Protein AF-A0A7V9H2J2-F1 (afdb_monomer_lite)

Radius of gyration: 12.08 Å; chains: 1;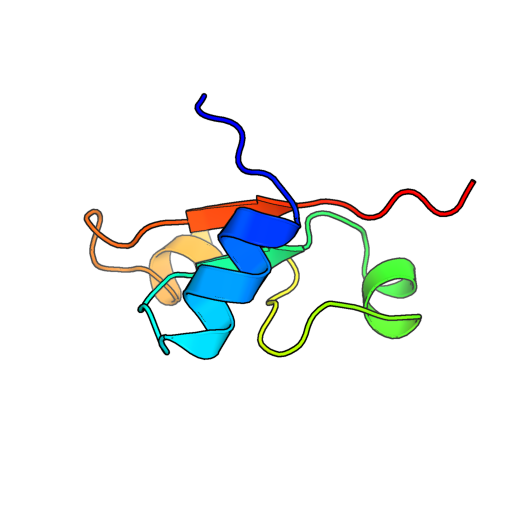 bounding box: 34×25×28 Å

Sequence (66 aa):
MKTVTHEEIQQKMDRGDNFLLLEVLGEASYDRGHLPGAVRYEGRDQVSGLAPDRSTEIVAYCSNFN

Foldseek 3Di:
DDDDDPVRVVVCVVVVPFAAEEEADDPVQVVVHDDPRHDYDDDDVVVCVVCVDPVHHYHYDYDDPD

pLDDT: mean 93.57, std 6.56, range [57.19, 97.88]

Structure (mmCIF, N/CA/C/O backbone):
data_AF-A0A7V9H2J2-F1
#
_entry.id   AF-A0A7V9H2J2-F1
#
loop_
_atom_site.group_PDB
_atom_site.id
_atom_site.type_symbol
_atom_site.label_atom_id
_atom_site.label_alt_id
_atom_site.label_comp_id
_atom_site.label_asym_id
_atom_site.label_entity_id
_atom_site.label_seq_id
_atom_site.pdbx_PDB_ins_code
_atom_site.Cartn_x
_atom_site.Cartn_y
_atom_site.Cartn_z
_atom_site.occupancy
_atom_site.B_iso_or_equiv
_atom_site.auth_seq_id
_atom_site.auth_comp_id
_atom_site.auth_asym_id
_atom_site.auth_atom_id
_atom_site.pdbx_PDB_model_num
ATOM 1 N N . MET A 1 1 ? 0.384 14.654 3.619 1.00 72.06 1 MET A N 1
ATOM 2 C CA . MET A 1 1 ? 0.381 13.177 3.617 1.00 72.06 1 MET A CA 1
ATOM 3 C C . MET A 1 1 ? 0.405 12.737 5.067 1.00 72.06 1 MET A C 1
ATOM 5 O O . MET A 1 1 ? 1.205 13.286 5.814 1.00 72.06 1 MET A O 1
ATOM 9 N N . LYS A 1 2 ? -0.516 11.867 5.487 1.00 89.69 2 LYS A N 1
ATOM 10 C CA . LYS A 1 2 ? -0.530 11.324 6.849 1.00 89.69 2 LYS A CA 1
ATOM 11 C C . LYS A 1 2 ? 0.281 10.031 6.838 1.00 89.69 2 LYS A C 1
ATOM 13 O O . LYS A 1 2 ? 0.075 9.210 5.951 1.00 89.69 2 LYS A O 1
ATOM 18 N N . THR A 1 3 ? 1.207 9.882 7.773 1.00 92.62 3 THR A N 1
ATOM 19 C CA . THR A 1 3 ? 1.911 8.618 8.004 1.00 92.62 3 THR A CA 1
ATOM 20 C C . THR A 1 3 ? 1.123 7.775 8.993 1.00 92.62 3 THR A C 1
ATOM 22 O O . THR A 1 3 ? 0.440 8.318 9.861 1.00 92.62 3 THR A O 1
ATOM 25 N N . VAL A 1 4 ? 1.242 6.464 8.852 1.00 93.50 4 VAL A N 1
ATOM 26 C CA . VAL A 1 4 ? 0.649 5.465 9.740 1.00 93.50 4 VAL A CA 1
ATOM 27 C C . VAL A 1 4 ? 1.745 4.506 10.179 1.00 93.50 4 VAL A C 1
ATOM 29 O O . VAL A 1 4 ? 2.671 4.244 9.407 1.00 93.50 4 VAL A O 1
ATOM 32 N N . THR A 1 5 ? 1.691 4.040 11.421 1.00 94.62 5 THR A N 1
ATOM 33 C CA . THR A 1 5 ? 2.682 3.102 11.956 1.00 94.62 5 THR A CA 1
ATOM 34 C C . THR A 1 5 ? 2.335 1.661 11.598 1.00 94.62 5 THR A C 1
ATOM 36 O O . THR A 1 5 ? 1.224 1.348 11.165 1.00 94.62 5 THR A O 1
ATOM 39 N N . HIS A 1 6 ? 3.295 0.760 11.805 1.00 91.06 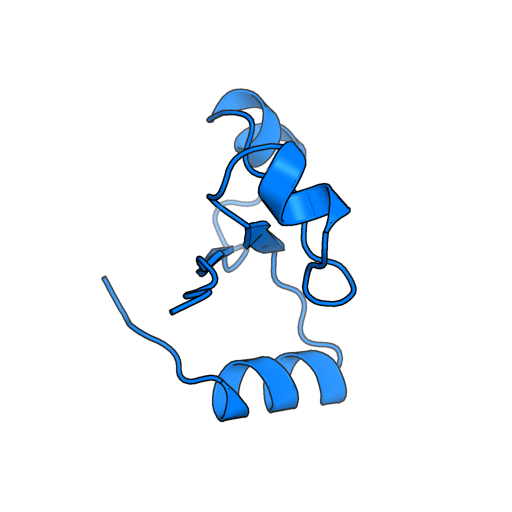6 HIS A N 1
ATOM 40 C CA . HIS A 1 6 ? 3.075 -0.674 11.656 1.00 91.06 6 HIS A CA 1
ATOM 41 C C . HIS A 1 6 ? 1.943 -1.174 12.567 1.00 91.06 6 HIS A C 1
ATOM 43 O O . HIS A 1 6 ? 1.063 -1.897 12.108 1.00 91.06 6 HIS A O 1
ATOM 49 N N . GLU A 1 7 ? 1.920 -0.743 13.831 1.00 95.00 7 GLU A N 1
ATOM 50 C CA . GLU A 1 7 ? 0.894 -1.137 14.800 1.00 95.00 7 GLU A CA 1
ATOM 51 C C . GLU A 1 7 ? -0.495 -0.645 14.388 1.00 95.00 7 GLU A C 1
ATOM 53 O O . GLU A 1 7 ? -1.472 -1.377 14.529 1.00 95.00 7 GLU A O 1
ATOM 58 N N . GLU A 1 8 ? -0.601 0.573 13.847 1.00 95.69 8 GLU A N 1
ATOM 59 C CA . GLU A 1 8 ? -1.875 1.102 13.353 1.00 95.69 8 GLU A CA 1
ATOM 60 C C . GLU A 1 8 ? -2.410 0.279 12.174 1.00 95.69 8 GLU A C 1
ATOM 62 O O . GLU A 1 8 ? -3.611 0.009 12.110 1.00 95.69 8 GLU A O 1
ATOM 67 N N . ILE A 1 9 ? -1.531 -0.156 11.263 1.00 94.75 9 ILE A N 1
ATOM 68 C CA . ILE A 1 9 ? -1.906 -1.042 10.153 1.00 94.75 9 ILE A CA 1
ATOM 69 C C . ILE A 1 9 ? -2.286 -2.431 10.657 1.00 94.75 9 ILE A C 1
ATOM 71 O O . ILE A 1 9 ? -3.322 -2.948 10.243 1.00 94.75 9 ILE A O 1
ATOM 75 N N . GLN A 1 10 ? -1.531 -3.004 11.596 1.00 94.12 10 GLN A N 1
ATOM 76 C CA . GLN A 1 10 ? -1.873 -4.289 12.206 1.00 94.12 10 GLN A CA 1
ATOM 77 C C . GLN A 1 10 ? -3.256 -4.247 12.861 1.00 94.12 10 GLN A C 1
ATOM 79 O O . GLN A 1 10 ? -4.098 -5.089 12.574 1.00 94.12 10 GLN A O 1
ATOM 84 N N . GLN A 1 11 ? -3.544 -3.211 13.649 1.00 96.69 11 GLN A N 1
ATOM 85 C CA . GLN A 1 11 ? -4.852 -3.051 14.284 1.00 96.69 11 GLN A CA 1
ATOM 86 C C . GLN A 1 11 ? -5.989 -2.887 13.270 1.00 96.69 11 GLN A C 1
ATOM 88 O O . GLN A 1 11 ? -7.080 -3.406 13.495 1.00 96.69 11 GLN A O 1
ATOM 93 N N . LYS A 1 12 ? -5.768 -2.166 12.162 1.00 95.19 12 LYS A N 1
ATOM 94 C CA . LYS A 1 12 ? -6.754 -2.061 11.073 1.00 95.19 12 LYS A CA 1
ATOM 95 C C . LYS A 1 12 ? -7.043 -3.429 10.453 1.00 95.19 12 LYS A C 1
ATOM 97 O O . LYS A 1 12 ? -8.210 -3.762 10.254 1.00 95.19 12 LYS A O 1
ATOM 102 N N . MET A 1 13 ? -5.999 -4.221 10.196 1.00 94.00 13 MET A N 1
ATOM 103 C CA . MET A 1 13 ? -6.131 -5.587 9.675 1.00 94.00 13 MET A CA 1
ATOM 104 C C . MET A 1 13 ? -6.884 -6.491 10.659 1.00 94.00 13 MET A C 1
ATOM 106 O O . MET A 1 13 ? -7.827 -7.167 10.257 1.00 94.00 13 MET A O 1
ATOM 110 N N . ASP A 1 14 ? -6.544 -6.441 11.948 1.00 95.75 14 ASP A N 1
ATOM 111 C CA . ASP A 1 14 ? -7.179 -7.258 12.990 1.00 95.75 14 ASP A CA 1
ATOM 112 C C . ASP A 1 14 ? -8.667 -6.917 13.181 1.00 95.75 14 ASP A C 1
ATOM 114 O O . ASP A 1 14 ? -9.482 -7.797 13.461 1.00 95.75 14 ASP A O 1
ATOM 118 N N . ARG A 1 15 ? -9.042 -5.641 13.014 1.00 96.56 15 ARG A N 1
ATOM 119 C CA . ARG A 1 15 ? -10.445 -5.191 13.049 1.00 96.56 15 ARG A CA 1
ATOM 120 C C . ARG A 1 15 ? -11.233 -5.539 11.784 1.00 96.56 15 ARG A C 1
ATOM 122 O O . ARG A 1 15 ? -12.460 -5.481 11.818 1.00 96.56 15 ARG A O 1
ATOM 129 N N . GLY A 1 16 ? -10.554 -5.880 10.688 1.00 93.44 16 GLY A N 1
ATOM 130 C CA . GLY A 1 16 ? -11.180 -6.055 9.378 1.00 93.44 16 GLY A CA 1
ATOM 131 C C . GLY A 1 16 ? -11.643 -4.736 8.752 1.00 93.44 16 GLY A C 1
ATOM 132 O O . GLY A 1 16 ? -12.648 -4.718 8.041 1.00 93.44 16 GLY A O 1
ATOM 133 N N . ASP A 1 17 ? -10.945 -3.629 9.035 1.00 94.62 17 ASP A N 1
ATOM 134 C CA . ASP A 1 17 ? -11.236 -2.334 8.414 1.00 94.62 17 ASP A CA 1
ATOM 135 C C . ASP A 1 17 ? -11.083 -2.444 6.883 1.00 94.62 17 ASP A C 1
ATOM 137 O O . ASP A 1 17 ? -10.171 -3.102 6.380 1.00 94.62 17 ASP A O 1
ATOM 141 N N . ASN A 1 18 ? -11.952 -1.769 6.123 1.00 91.62 18 ASN A N 1
ATOM 142 C CA . ASN A 1 18 ? -11.860 -1.750 4.664 1.00 91.62 18 ASN A CA 1
ATOM 143 C C . ASN A 1 18 ? -10.901 -0.646 4.196 1.00 91.62 18 ASN A C 1
ATOM 145 O O . ASN A 1 18 ? -11.208 0.541 4.321 1.00 91.62 18 ASN A O 1
ATOM 149 N N . PHE A 1 19 ? -9.754 -1.033 3.647 1.00 95.81 19 PHE A N 1
ATOM 150 C CA . PHE A 1 19 ? -8.779 -0.134 3.035 1.00 95.81 19 PHE A CA 1
ATOM 151 C C . PHE A 1 19 ? -7.977 -0.882 1.965 1.00 95.81 19 PHE A C 1
ATOM 153 O O . PHE A 1 19 ? -7.860 -2.106 2.001 1.00 95.81 19 PHE A O 1
ATOM 160 N N . LEU 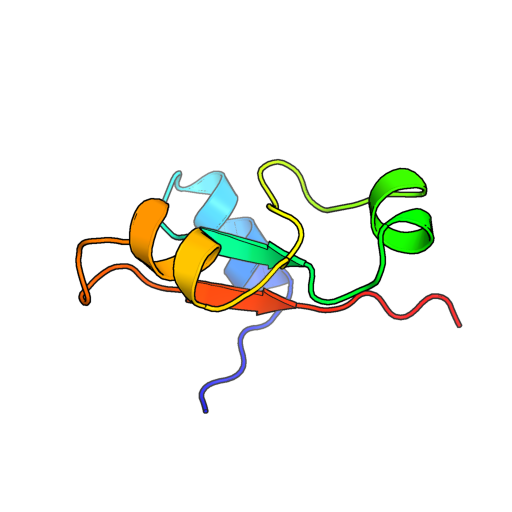A 1 20 ? -7.404 -0.144 1.015 1.00 97.00 20 LEU A N 1
ATOM 161 C CA . LEU A 1 20 ? -6.494 -0.699 0.019 1.00 97.00 20 LEU A CA 1
ATOM 162 C C . LEU A 1 20 ? -5.050 -0.559 0.512 1.00 97.00 20 LEU A C 1
ATOM 164 O O . LEU A 1 20 ? -4.550 0.556 0.673 1.00 97.00 20 LEU A O 1
ATOM 168 N N . LEU A 1 21 ? -4.375 -1.689 0.718 1.00 97.06 21 LEU A N 1
ATOM 169 C CA . LEU A 1 21 ? -2.960 -1.739 1.078 1.00 97.06 21 LEU A CA 1
ATOM 170 C C . LEU A 1 21 ? -2.107 -1.910 -0.187 1.00 97.06 21 LEU A C 1
ATOM 172 O O . LEU A 1 21 ? -2.175 -2.943 -0.848 1.00 97.06 21 LEU A O 1
ATOM 176 N N . LEU A 1 22 ? -1.309 -0.899 -0.530 1.00 97.62 22 LEU A N 1
ATOM 177 C CA . LEU A 1 22 ? -0.464 -0.881 -1.725 1.00 97.62 22 LEU A CA 1
ATOM 178 C C . LEU A 1 22 ? 1.013 -1.054 -1.374 1.00 97.62 22 LEU A C 1
ATOM 180 O O . LEU A 1 22 ? 1.589 -0.206 -0.694 1.00 97.62 22 LEU A O 1
ATOM 184 N N . GLU A 1 23 ? 1.638 -2.100 -1.908 1.00 97.12 23 GLU A N 1
ATOM 185 C CA . GLU A 1 23 ? 3.097 -2.258 -1.909 1.00 97.12 23 GLU A CA 1
ATOM 186 C C . GLU A 1 23 ? 3.675 -1.535 -3.128 1.00 97.12 23 GLU A C 1
ATOM 188 O O . GLU A 1 23 ? 3.294 -1.819 -4.267 1.00 97.12 23 GLU A O 1
ATOM 193 N N . VAL A 1 24 ? 4.580 -0.582 -2.901 1.00 96.81 24 VAL A N 1
ATOM 194 C CA . VAL A 1 24 ? 5.124 0.279 -3.966 1.00 96.81 24 VAL A CA 1
ATOM 195 C C . VAL A 1 24 ? 6.482 -0.180 -4.501 1.00 96.81 24 VAL A C 1
ATOM 197 O O . VAL A 1 24 ? 7.034 0.458 -5.399 1.00 96.81 24 VAL A O 1
ATOM 200 N N . LEU A 1 25 ? 7.038 -1.272 -3.973 1.00 96.31 25 LEU A N 1
ATOM 201 C CA . LEU A 1 25 ? 8.240 -1.898 -4.515 1.00 96.31 25 LEU A CA 1
ATOM 202 C C . LEU A 1 25 ? 7.958 -2.744 -5.769 1.00 96.31 25 LEU A C 1
ATOM 204 O O . LEU A 1 25 ? 6.832 -3.137 -6.070 1.00 96.31 25 LEU A O 1
ATOM 208 N N . GLY A 1 26 ? 9.027 -3.033 -6.518 1.00 95.50 26 GLY A N 1
ATOM 209 C CA . GLY A 1 26 ? 8.962 -3.854 -7.728 1.00 95.50 26 GLY A CA 1
ATOM 210 C C . GLY A 1 26 ? 8.598 -5.319 -7.464 1.00 95.50 26 GLY A C 1
ATOM 211 O O . GLY A 1 26 ? 8.711 -5.811 -6.341 1.00 95.50 26 GLY A O 1
ATOM 212 N N . GLU A 1 27 ? 8.222 -6.022 -8.535 1.00 96.19 27 GLU A N 1
ATOM 213 C CA . GLU A 1 27 ? 7.789 -7.431 -8.545 1.00 96.19 27 GLU A CA 1
ATOM 214 C C . GLU A 1 27 ? 8.716 -8.347 -7.740 1.00 96.19 27 GLU A C 1
ATOM 216 O O . GLU A 1 27 ? 8.273 -8.990 -6.798 1.00 96.19 27 GLU A O 1
ATOM 221 N N . ALA A 1 28 ? 10.028 -8.284 -7.981 1.00 95.06 28 ALA A N 1
ATOM 222 C CA . ALA A 1 28 ? 10.989 -9.110 -7.253 1.00 95.06 28 ALA A CA 1
ATOM 223 C C . ALA A 1 28 ? 10.970 -8.898 -5.725 1.00 95.06 28 ALA A C 1
ATOM 225 O O . ALA A 1 28 ? 11.320 -9.809 -4.984 1.00 95.06 28 ALA A O 1
ATOM 226 N N . SER A 1 29 ? 10.629 -7.704 -5.231 1.00 95.19 29 SER A N 1
ATOM 227 C CA . SER A 1 29 ? 10.485 -7.455 -3.789 1.00 95.19 29 SER A CA 1
ATOM 228 C C . SER A 1 29 ? 9.161 -7.984 -3.258 1.00 95.19 29 SER A C 1
ATOM 230 O O . SER A 1 29 ? 9.146 -8.598 -2.198 1.00 95.19 29 SER A O 1
ATOM 232 N N . TYR A 1 30 ? 8.083 -7.773 -4.011 1.00 95.94 30 TYR A N 1
ATOM 233 C CA . TYR A 1 30 ? 6.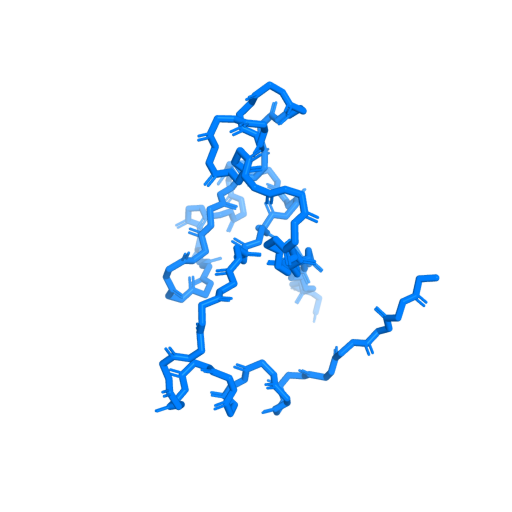758 -8.282 -3.683 1.00 95.94 30 TYR A CA 1
ATOM 234 C C . TYR A 1 30 ? 6.760 -9.815 -3.593 1.00 95.94 30 TYR A C 1
ATOM 236 O O . TYR A 1 30 ? 6.292 -10.374 -2.604 1.00 95.94 30 TYR A O 1
ATOM 244 N N . ASP A 1 31 ? 7.381 -10.493 -4.559 1.00 94.94 31 ASP A N 1
ATOM 245 C CA . ASP A 1 31 ? 7.479 -11.956 -4.604 1.00 94.94 31 ASP A CA 1
ATOM 246 C C . ASP A 1 31 ? 8.346 -12.530 -3.479 1.00 94.94 31 ASP A C 1
ATOM 248 O O . ASP A 1 31 ? 8.090 -13.634 -2.999 1.00 94.94 31 ASP A O 1
ATOM 252 N N . ARG A 1 32 ? 9.366 -11.784 -3.027 1.00 94.56 32 ARG A N 1
ATOM 253 C CA . ARG A 1 32 ? 10.163 -12.172 -1.851 1.00 94.56 32 ARG A CA 1
ATOM 254 C C . ARG A 1 32 ? 9.328 -12.171 -0.572 1.00 94.56 32 ARG A C 1
ATOM 256 O O . ARG A 1 32 ? 9.589 -12.981 0.313 1.00 94.56 32 ARG A O 1
ATOM 263 N N . GLY A 1 33 ? 8.370 -11.256 -0.461 1.00 93.56 33 GLY A N 1
ATOM 264 C CA . GLY A 1 33 ? 7.469 -11.162 0.677 1.00 93.56 33 GLY A CA 1
ATOM 265 C C . GLY A 1 33 ? 6.732 -9.829 0.715 1.00 93.56 33 GLY A C 1
ATOM 266 O O . GLY A 1 33 ? 7.306 -8.773 0.456 1.00 93.56 33 GLY A O 1
ATOM 267 N N . HIS A 1 34 ? 5.457 -9.888 1.080 1.00 94.88 34 HIS A N 1
ATOM 268 C CA . HIS A 1 34 ? 4.571 -8.737 1.223 1.00 94.88 34 HIS A CA 1
ATOM 269 C C . HIS A 1 34 ? 3.572 -8.984 2.358 1.00 94.88 34 HIS A C 1
ATOM 271 O O . HIS A 1 34 ? 3.393 -10.118 2.813 1.00 94.88 34 HIS A O 1
ATO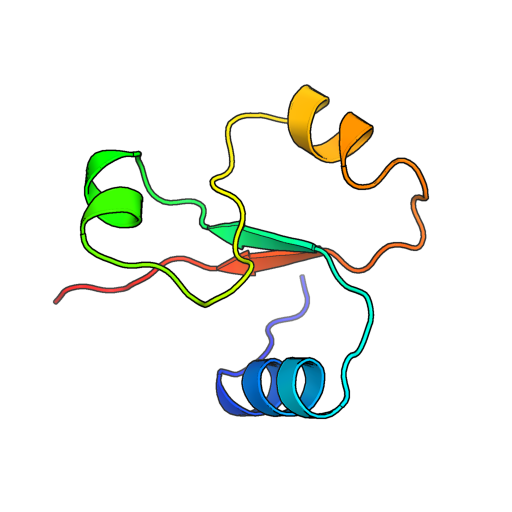M 277 N N . LEU A 1 35 ? 2.936 -7.914 2.840 1.00 93.81 35 LEU A N 1
ATOM 278 C CA . LEU A 1 35 ? 1.915 -8.023 3.878 1.00 93.81 35 LEU A CA 1
ATOM 279 C C . LEU A 1 35 ? 0.676 -8.765 3.340 1.00 93.81 35 LEU A C 1
ATOM 281 O O . LEU A 1 35 ? 0.319 -8.580 2.173 1.00 93.81 35 LEU A O 1
ATOM 285 N N . PRO A 1 36 ? -0.011 -9.581 4.162 1.00 93.31 36 PRO A N 1
ATOM 286 C CA . PRO A 1 36 ? -1.241 -10.248 3.747 1.00 93.31 36 PRO A CA 1
ATOM 287 C C . PRO A 1 36 ? -2.276 -9.257 3.201 1.00 93.31 36 PRO A C 1
ATOM 289 O O . PRO A 1 36 ? -2.566 -8.243 3.830 1.00 93.31 36 PRO A O 1
ATOM 292 N N . GLY A 1 37 ? -2.832 -9.550 2.022 1.00 93.75 37 GLY A N 1
ATOM 293 C CA . GLY A 1 37 ? -3.830 -8.695 1.368 1.00 93.75 37 GLY A CA 1
ATOM 294 C C . GLY A 1 37 ? -3.269 -7.446 0.678 1.00 93.75 37 GLY A C 1
ATOM 295 O O . GLY A 1 37 ? -4.045 -6.701 0.081 1.00 93.75 37 GLY A O 1
ATOM 296 N N . ALA A 1 38 ? -1.952 -7.214 0.717 1.00 96.50 38 ALA A N 1
ATOM 297 C CA . ALA A 1 38 ? -1.332 -6.156 -0.069 1.00 96.50 38 ALA A CA 1
ATOM 298 C C . ALA A 1 38 ? -1.512 -6.408 -1.572 1.00 96.50 38 ALA A C 1
ATOM 300 O O . ALA A 1 38 ? -1.504 -7.547 -2.032 1.00 96.50 38 ALA A O 1
ATOM 301 N N . VAL A 1 39 ? -1.631 -5.327 -2.338 1.00 97.44 39 VAL A N 1
ATOM 302 C CA . VAL A 1 39 ? -1.619 -5.343 -3.800 1.00 97.44 39 VAL A CA 1
ATOM 303 C C . VAL A 1 39 ? -0.397 -4.573 -4.277 1.00 97.44 39 VAL A C 1
ATOM 305 O O . VAL A 1 39 ? -0.155 -3.444 -3.846 1.00 97.44 39 VAL A O 1
ATOM 308 N N . ARG A 1 40 ? 0.385 -5.161 -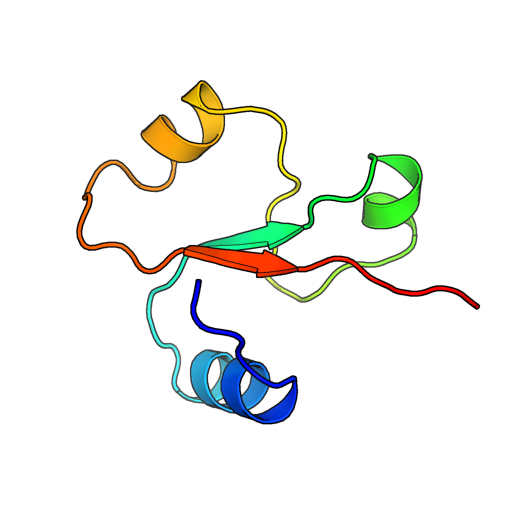5.184 1.00 97.81 40 ARG A N 1
ATOM 309 C CA . ARG A 1 40 ? 1.509 -4.455 -5.803 1.00 97.81 40 ARG A CA 1
ATOM 310 C C . ARG A 1 40 ? 0.998 -3.312 -6.672 1.00 97.81 40 ARG A C 1
ATOM 312 O O . ARG A 1 40 ? 0.117 -3.509 -7.509 1.00 97.81 40 ARG A O 1
ATOM 319 N N . TYR A 1 41 ? 1.573 -2.131 -6.501 1.00 97.88 41 TYR A N 1
ATOM 320 C CA . TYR A 1 41 ? 1.241 -0.970 -7.311 1.00 97.88 41 TYR A CA 1
ATOM 321 C C . TYR A 1 41 ? 1.802 -1.108 -8.734 1.00 97.88 41 TYR A C 1
ATOM 323 O O . TYR A 1 41 ? 3.008 -1.253 -8.937 1.00 97.88 41 TYR A O 1
ATOM 331 N N . GLU A 1 42 ? 0.916 -1.021 -9.725 1.00 97.12 42 GLU A N 1
ATOM 332 C CA . GLU A 1 42 ? 1.239 -1.097 -11.158 1.00 97.12 42 GLU A CA 1
ATOM 333 C C . GLU A 1 42 ? 0.878 0.187 -11.916 1.00 97.12 42 GLU A C 1
ATOM 335 O O . GLU A 1 42 ? 1.325 0.397 -13.042 1.00 97.12 42 GLU A O 1
ATOM 340 N N . GLY A 1 43 ? 0.097 1.082 -11.304 1.00 96.19 43 GLY A N 1
ATOM 341 C CA . GLY A 1 43 ? -0.265 2.358 -11.908 1.00 96.19 43 GLY A CA 1
ATOM 342 C C . GLY A 1 43 ? -1.597 2.913 -11.421 1.00 96.19 43 GLY A C 1
ATOM 343 O O . GLY A 1 43 ? -2.348 2.282 -10.679 1.00 96.19 43 GLY A O 1
ATOM 344 N N . ARG A 1 44 ? -1.913 4.130 -11.867 1.00 94.00 44 ARG A N 1
ATOM 345 C CA . ARG A 1 44 ? -3.129 4.850 -11.451 1.00 94.00 44 ARG A CA 1
ATOM 346 C C . ARG A 1 44 ? -4.417 4.182 -11.929 1.00 94.00 44 ARG A C 1
ATOM 348 O O . ARG A 1 44 ? -5.417 4.251 -11.218 1.00 94.00 44 ARG A O 1
ATOM 355 N N . ASP A 1 45 ? -4.396 3.547 -13.096 1.00 97.06 45 ASP A N 1
ATOM 356 C CA . ASP A 1 45 ? -5.581 2.905 -13.677 1.00 97.06 45 ASP A CA 1
ATOM 357 C C . ASP A 1 45 ? -5.987 1.666 -12.871 1.00 97.06 45 ASP A C 1
ATOM 359 O O . ASP A 1 45 ? -7.160 1.497 -12.546 1.00 97.06 45 ASP A O 1
ATOM 363 N N . GLN A 1 46 ? -5.003 0.868 -12.440 1.00 97.12 46 GLN A N 1
ATOM 364 C CA . GLN A 1 46 ? -5.199 -0.252 -11.516 1.00 97.12 46 GLN A CA 1
ATOM 365 C C . GLN A 1 46 ? -5.834 0.228 -10.203 1.00 97.12 46 GLN A C 1
ATOM 367 O O . GLN A 1 46 ? -6.861 -0.300 -9.781 1.00 97.12 46 GLN A O 1
ATOM 372 N N . VAL A 1 47 ? -5.266 1.268 -9.582 1.00 96.06 47 VAL A N 1
ATOM 373 C CA . VAL A 1 47 ? -5.800 1.830 -8.331 1.00 96.06 47 VAL A CA 1
ATOM 374 C C . VAL A 1 47 ? -7.224 2.353 -8.520 1.00 96.06 47 VAL A C 1
ATOM 376 O O . VAL A 1 47 ? -8.072 2.124 -7.666 1.00 96.06 47 VAL A O 1
ATOM 379 N N . SER A 1 48 ? -7.512 2.998 -9.652 1.00 95.12 48 SER A N 1
ATOM 380 C CA . SER A 1 48 ? -8.856 3.501 -9.963 1.00 95.12 48 SER A CA 1
ATOM 381 C C . SER A 1 48 ? -9.878 2.372 -10.140 1.00 95.12 48 SER A C 1
ATOM 383 O O . SER A 1 48 ? -11.047 2.559 -9.817 1.00 95.12 48 SER A O 1
ATOM 385 N N . GLY A 1 49 ? -9.451 1.201 -10.623 1.00 96.75 49 GLY A N 1
ATOM 386 C CA . GLY A 1 49 ? -10.294 0.007 -10.715 1.00 96.75 49 GLY A CA 1
ATOM 387 C C . GLY A 1 49 ? -10.519 -0.697 -9.372 1.00 96.75 49 GLY A C 1
ATOM 388 O O . GLY A 1 49 ? -11.614 -1.195 -9.126 1.00 96.75 49 GLY A O 1
ATOM 389 N N . LEU A 1 50 ? -9.506 -0.722 -8.497 1.00 96.06 50 LEU A N 1
ATOM 390 C CA . LEU A 1 50 ? -9.573 -1.368 -7.178 1.00 96.06 50 LEU A CA 1
ATOM 391 C C . LEU A 1 50 ? -10.287 -0.514 -6.123 1.00 96.06 50 LEU A C 1
ATOM 393 O O . LEU A 1 50 ? -10.972 -1.049 -5.256 1.00 96.06 50 LEU A O 1
ATOM 397 N N . ALA A 1 51 ? -10.135 0.806 -6.202 1.00 95.19 51 ALA A N 1
ATOM 398 C CA . ALA A 1 51 ? -10.739 1.782 -5.301 1.00 95.19 51 ALA A CA 1
ATOM 399 C C . ALA A 1 51 ? -11.558 2.817 -6.102 1.00 95.19 51 ALA A C 1
ATOM 401 O O . ALA A 1 51 ? -11.183 3.992 -6.166 1.00 95.19 51 ALA A O 1
ATOM 402 N N . PRO A 1 52 ? -12.674 2.403 -6.739 1.00 94.12 52 PRO A N 1
ATOM 403 C CA . PRO A 1 52 ? -13.510 3.312 -7.524 1.00 94.12 52 PRO A CA 1
ATOM 404 C C . PRO A 1 52 ? -14.213 4.356 -6.644 1.00 94.12 52 PRO A C 1
ATOM 406 O O . PRO A 1 52 ? -14.486 5.471 -7.095 1.00 94.12 52 PRO A O 1
ATOM 409 N N . ASP A 1 53 ? -14.485 4.016 -5.380 1.00 94.81 53 ASP A N 1
ATOM 410 C CA . ASP A 1 53 ? -14.939 4.979 -4.384 1.00 94.81 53 ASP A CA 1
ATOM 411 C C . ASP A 1 53 ? -13.751 5.790 -3.853 1.00 94.81 53 ASP A C 1
ATOM 413 O O . ASP A 1 53 ? -12.851 5.263 -3.198 1.00 94.81 53 ASP A O 1
ATOM 417 N N . ARG A 1 54 ? -13.795 7.105 -4.081 1.00 90.62 54 ARG A N 1
ATOM 418 C CA . ARG A 1 54 ? -12.790 8.075 -3.622 1.00 90.62 54 ARG A CA 1
ATOM 419 C C . ARG A 1 54 ? -12.719 8.217 -2.100 1.00 90.62 54 ARG A C 1
ATOM 421 O O . ARG A 1 54 ? -11.794 8.867 -1.618 1.00 90.62 54 ARG A O 1
ATOM 428 N N . SER A 1 55 ? -13.693 7.678 -1.367 1.00 93.56 55 SER A N 1
ATOM 429 C CA . SER A 1 55 ? -13.668 7.599 0.093 1.00 93.56 55 SER A CA 1
ATOM 430 C C . SER A 1 55 ? -12.814 6.436 0.617 1.00 93.56 55 SER A C 1
ATOM 432 O O . SER A 1 55 ? -12.442 6.446 1.790 1.00 93.56 55 SER A O 1
ATOM 434 N N . THR A 1 56 ? -12.454 5.478 -0.250 1.00 95.00 56 THR A N 1
ATOM 435 C CA . THR A 1 56 ? -11.601 4.337 0.103 1.00 95.00 56 THR A CA 1
ATOM 436 C C . THR A 1 56 ? -10.255 4.831 0.617 1.00 95.00 56 THR A C 1
ATOM 438 O O . THR A 1 56 ? -9.519 5.531 -0.083 1.00 95.00 56 THR A O 1
ATOM 441 N N . GLU A 1 57 ? -9.916 4.451 1.847 1.00 95.69 57 GLU A N 1
ATOM 442 C CA . GLU A 1 57 ? -8.594 4.716 2.396 1.00 95.69 57 GLU A CA 1
ATOM 443 C C . GLU A 1 57 ? -7.554 3.894 1.627 1.00 95.69 57 GLU A C 1
ATOM 445 O O . GLU A 1 57 ? -7.698 2.683 1.455 1.00 95.69 57 GLU A O 1
ATOM 450 N N . ILE A 1 58 ? -6.500 4.563 1.162 1.00 96.19 58 ILE A N 1
ATOM 451 C CA . ILE A 1 58 ? -5.363 3.923 0.503 1.00 96.19 58 ILE A CA 1
ATOM 452 C C . ILE A 1 58 ? -4.143 4.118 1.391 1.00 96.19 58 ILE A C 1
ATOM 454 O O . ILE A 1 58 ? -3.732 5.249 1.661 1.00 96.19 58 ILE A O 1
ATOM 458 N N . VAL A 1 59 ? -3.542 3.008 1.801 1.00 96.69 59 VAL A N 1
ATOM 459 C CA . VAL A 1 59 ? -2.278 2.985 2.531 1.00 96.69 59 VAL A CA 1
ATOM 460 C C . VAL A 1 59 ? -1.209 2.463 1.586 1.00 96.69 59 VAL A C 1
ATOM 462 O O . VAL A 1 59 ? -1.233 1.299 1.205 1.00 96.69 59 VAL A O 1
ATOM 465 N N . ALA A 1 60 ? -0.259 3.316 1.218 1.00 96.12 60 ALA A N 1
ATOM 466 C CA . ALA A 1 60 ? 0.924 2.902 0.475 1.00 96.12 60 ALA A CA 1
ATOM 467 C C . ALA A 1 60 ? 2.084 2.643 1.440 1.00 96.12 60 ALA A C 1
ATOM 469 O O . ALA A 1 60 ? 2.342 3.462 2.326 1.00 96.12 60 ALA A O 1
ATOM 470 N N . TYR A 1 61 ? 2.795 1.538 1.247 1.00 95.56 61 TYR A N 1
ATOM 471 C CA . TYR A 1 61 ? 3.971 1.186 2.030 1.00 95.56 61 TYR A CA 1
ATOM 472 C C . TYR A 1 61 ? 5.079 0.641 1.127 1.00 95.56 61 TYR A C 1
ATOM 474 O O . TYR A 1 61 ? 4.820 0.157 0.026 1.00 95.56 61 TYR A O 1
ATOM 482 N N . CYS A 1 62 ? 6.318 0.743 1.601 1.00 93.69 62 CYS A N 1
ATOM 483 C CA . CYS A 1 62 ? 7.457 0.024 1.053 1.00 93.69 62 CYS A CA 1
ATOM 484 C C . CYS A 1 62 ? 8.187 -0.692 2.183 1.00 93.69 62 CYS A C 1
ATOM 486 O O . CYS A 1 62 ? 8.207 -0.233 3.328 1.00 93.69 62 CYS A O 1
ATOM 488 N N . SER A 1 63 ? 8.807 -1.814 1.849 1.00 87.81 63 SER A N 1
ATOM 489 C CA . SER A 1 63 ? 9.672 -2.541 2.771 1.00 87.81 63 SER A CA 1
ATOM 490 C C . SER A 1 63 ? 11.101 -1.992 2.726 1.00 87.81 63 SER A C 1
ATOM 492 O O . SER A 1 63 ? 11.616 -1.640 1.663 1.00 87.81 63 SER A O 1
ATOM 494 N N . ASN A 1 64 ? 11.769 -1.950 3.877 1.00 82.94 64 ASN A N 1
ATOM 495 C CA . ASN A 1 64 ? 13.211 -1.743 3.937 1.00 82.94 64 ASN A CA 1
ATOM 496 C C . ASN A 1 64 ? 13.881 -3.095 4.206 1.00 82.94 64 ASN A C 1
ATOM 498 O O . ASN A 1 64 ? 13.587 -3.725 5.216 1.00 82.94 64 ASN A O 1
ATOM 502 N N . PHE A 1 65 ? 14.739 -3.548 3.289 1.00 69.75 65 PHE A N 1
ATOM 503 C CA . PHE A 1 65 ? 15.439 -4.836 3.392 1.00 69.75 65 PHE A CA 1
ATOM 504 C C . PHE A 1 65 ? 16.878 -4.706 3.925 1.00 69.75 65 PHE A C 1
ATOM 506 O O . PHE A 1 65 ? 17.625 -5.680 3.853 1.00 69.75 65 PHE A O 1
ATOM 513 N N . ASN A 1 66 ? 17.274 -3.514 4.388 1.00 57.19 66 ASN A N 1
ATOM 514 C CA . ASN A 1 66 ? 18.597 -3.266 4.972 1.00 57.19 66 ASN A CA 1
ATOM 515 C C . ASN A 1 66 ? 18.730 -3.805 6.396 1.00 57.19 66 ASN A C 1
ATOM 517 O O . ASN A 1 66 ? 17.771 -3.627 7.180 1.00 57.19 66 ASN A O 1
#

Secondary structure (DSSP, 8-state):
-----HHHHHHHHHHT--EEEEE-S-HHHHHH---TT-EE---HHHHHHH--STTSEEEEE-----